Protein AF-A0A369IC56-F1 (afdb_monomer)

Mean predicted aligned error: 10.35 Å

Sequence (53 aa):
MPNAKQSEIAKQFNLSSIPRYVLIGKDGKVFSADAPRPGDPKLRKLFDELLKK

Organism: NCBI:txid2282308

Solvent-accessible surface area (backbone atoms only — not comparable to full-atom values): 3565 Å² total; per-residue (Å²): 130,88,70,86,84,72,45,66,65,42,63,77,67,62,63,77,84,72,100,65,38,65,39,68,45,98,84,74,46,75,78,32,79,74,36,64,55,96,85,39,70,66,41,54,53,54,49,52,63,70,62,70,113

Structure (mmCIF, N/CA/C/O backbone):
data_AF-A0A369IC56-F1
#
_entry.id   AF-A0A369IC56-F1
#
loop_
_atom_site.group_PDB
_atom_site.id
_atom_site.type_symbol
_atom_site.label_atom_id
_atom_site.label_alt_id
_atom_site.label_comp_id
_atom_site.label_asym_id
_atom_site.label_entity_id
_atom_site.label_seq_id
_atom_site.pdbx_PDB_ins_code
_atom_site.Cartn_x
_atom_site.Cartn_y
_atom_site.Cartn_z
_atom_site.occupancy
_atom_site.B_iso_or_equiv
_atom_site.auth_seq_id
_atom_site.auth_comp_id
_atom_site.auth_asym_id
_atom_site.auth_atom_id
_atom_site.pdbx_PDB_model_num
ATOM 1 N N . MET A 1 1 ? 24.288 8.204 -18.554 1.00 48.28 1 MET A N 1
ATOM 2 C CA . MET A 1 1 ? 23.165 8.268 -17.590 1.00 48.28 1 MET A CA 1
ATOM 3 C C . MET A 1 1 ? 23.038 6.901 -16.930 1.00 48.28 1 MET A C 1
ATOM 5 O O . MET A 1 1 ? 23.083 5.924 -17.669 1.00 48.28 1 MET A O 1
ATOM 9 N N . PRO A 1 2 ? 22.981 6.788 -15.591 1.00 44.81 2 PRO A N 1
ATOM 10 C CA . PRO A 1 2 ? 22.932 5.489 -14.931 1.00 44.81 2 PRO A CA 1
ATOM 11 C C . PRO A 1 2 ? 21.569 4.835 -15.185 1.00 44.81 2 PRO A C 1
ATOM 13 O O . PRO A 1 2 ? 20.518 5.410 -14.907 1.00 44.81 2 PRO A O 1
ATOM 16 N N . ASN A 1 3 ? 21.596 3.641 -15.774 1.00 52.59 3 ASN A N 1
ATOM 17 C CA . ASN A 1 3 ? 20.416 2.882 -16.166 1.00 52.59 3 ASN A CA 1
ATOM 18 C C . ASN A 1 3 ? 19.672 2.368 -14.923 1.00 52.59 3 ASN A C 1
ATOM 20 O O . ASN A 1 3 ? 20.054 1.356 -14.342 1.00 52.59 3 ASN A O 1
ATOM 24 N N . ALA A 1 4 ? 18.547 2.995 -14.573 1.00 55.03 4 ALA A N 1
ATOM 25 C CA . ALA A 1 4 ? 17.646 2.575 -13.488 1.00 55.03 4 ALA A CA 1
ATOM 26 C C . ALA A 1 4 ? 17.053 1.148 -13.646 1.00 55.03 4 ALA A C 1
ATOM 28 O O . ALA A 1 4 ? 16.314 0.680 -12.786 1.00 55.03 4 ALA A O 1
ATOM 29 N N . LYS A 1 5 ? 17.377 0.433 -14.734 1.00 53.66 5 LYS A N 1
ATOM 30 C CA . LYS A 1 5 ? 16.899 -0.925 -15.047 1.00 53.66 5 LYS A CA 1
ATOM 31 C C . LYS A 1 5 ? 17.756 -2.064 -14.462 1.00 53.66 5 LYS A C 1
ATOM 33 O O . LYS A 1 5 ? 17.422 -3.223 -14.680 1.00 53.66 5 LYS A O 1
ATOM 38 N N . GLN A 1 6 ? 18.847 -1.772 -13.744 1.00 54.78 6 GLN A N 1
ATOM 39 C CA . GLN A 1 6 ? 19.761 -2.795 -13.197 1.00 54.78 6 GLN A CA 1
ATOM 40 C C . GLN A 1 6 ? 19.696 -2.983 -11.671 1.00 54.78 6 GLN A C 1
ATOM 42 O O . GLN A 1 6 ? 20.551 -3.660 -11.112 1.00 54.78 6 GLN A O 1
ATOM 47 N N . SER A 1 7 ? 18.696 -2.435 -10.975 1.00 63.94 7 SER A N 1
ATOM 48 C CA . SER A 1 7 ? 18.548 -2.710 -9.540 1.00 63.94 7 SER A CA 1
AT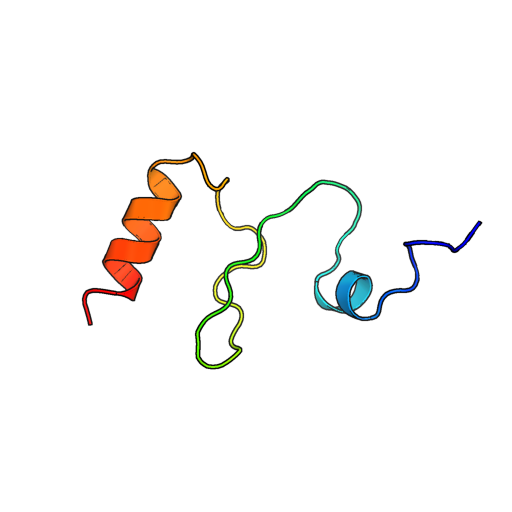OM 49 C C . SER A 1 7 ? 18.059 -4.148 -9.317 1.00 63.94 7 SER A C 1
ATOM 51 O O . SER A 1 7 ? 17.068 -4.563 -9.920 1.00 63.94 7 SER A O 1
ATOM 53 N N . GLU A 1 8 ? 18.723 -4.910 -8.443 1.00 62.78 8 GLU A N 1
ATOM 54 C CA . GLU A 1 8 ? 18.267 -6.243 -8.007 1.00 62.78 8 GLU A CA 1
ATOM 55 C C . GLU A 1 8 ? 16.835 -6.196 -7.469 1.00 62.78 8 GLU A C 1
ATOM 57 O O . GLU A 1 8 ? 16.037 -7.085 -7.752 1.00 62.78 8 GLU A O 1
ATOM 62 N N . ILE A 1 9 ? 16.477 -5.087 -6.821 1.00 65.94 9 ILE A N 1
ATOM 63 C CA . ILE A 1 9 ? 15.129 -4.785 -6.337 1.00 65.94 9 ILE A CA 1
ATOM 64 C C . ILE A 1 9 ? 14.138 -4.758 -7.510 1.00 65.94 9 ILE A C 1
ATOM 66 O O . ILE A 1 9 ? 13.064 -5.350 -7.444 1.00 65.94 9 ILE A O 1
ATOM 70 N N . ALA A 1 10 ? 14.503 -4.139 -8.635 1.00 61.31 10 ALA A N 1
ATOM 71 C CA . ALA A 1 10 ? 13.633 -4.089 -9.808 1.00 61.31 10 ALA A CA 1
ATOM 72 C C . ALA A 1 10 ? 13.363 -5.478 -10.404 1.00 61.31 10 ALA A C 1
ATOM 74 O O . ALA A 1 10 ? 12.247 -5.737 -10.850 1.00 61.31 10 ALA A O 1
ATOM 75 N N . LYS A 1 11 ? 14.348 -6.383 -10.367 1.00 65.25 11 LYS A N 1
ATOM 76 C CA . LYS A 1 11 ? 14.192 -7.771 -10.829 1.00 65.25 11 LYS A CA 1
ATOM 77 C C . LYS A 1 11 ? 13.409 -8.626 -9.833 1.00 65.25 11 LYS A C 1
ATOM 79 O O . LYS A 1 11 ? 12.490 -9.326 -10.237 1.00 65.25 11 LYS A O 1
ATOM 84 N N . GLN A 1 12 ? 13.730 -8.53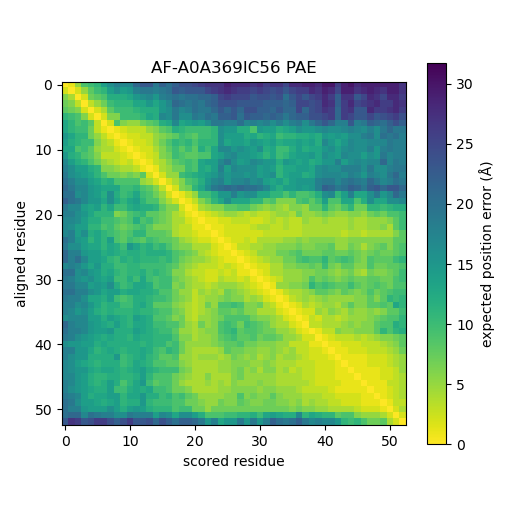5 -8.543 1.00 64.50 12 GLN A N 1
ATOM 85 C CA . GLN A 1 12 ? 13.081 -9.310 -7.479 1.00 64.50 12 GLN A CA 1
ATOM 86 C C . GLN A 1 12 ? 11.592 -8.978 -7.338 1.00 64.50 12 GLN A C 1
ATOM 88 O O . GLN A 1 12 ? 10.781 -9.871 -7.116 1.00 64.50 12 GLN A O 1
ATOM 93 N N . PHE A 1 13 ? 11.221 -7.710 -7.527 1.00 63.94 13 PHE A N 1
ATOM 94 C CA . PHE A 1 13 ? 9.830 -7.252 -7.470 1.00 63.94 13 PHE A CA 1
ATOM 95 C C . PHE A 1 13 ? 9.168 -7.138 -8.851 1.00 63.94 13 PHE A C 1
ATOM 97 O O . PHE A 1 13 ? 8.039 -6.656 -8.966 1.00 63.94 13 PHE A O 1
ATOM 104 N N . ASN A 1 14 ? 9.853 -7.586 -9.910 1.00 63.47 14 ASN A N 1
ATOM 105 C CA . ASN A 1 14 ? 9.366 -7.570 -11.289 1.00 63.47 14 ASN A CA 1
ATOM 106 C C . ASN A 1 14 ? 8.832 -6.183 -11.715 1.00 63.47 14 ASN A C 1
ATOM 108 O O . ASN A 1 14 ? 7.776 -6.065 -12.335 1.00 63.47 14 ASN A O 1
ATOM 112 N N . LEU A 1 15 ? 9.517 -5.103 -11.315 1.00 62.72 15 LEU A N 1
ATOM 113 C CA . LEU A 1 15 ? 9.128 -3.698 -11.507 1.00 62.72 15 LEU A CA 1
ATOM 114 C C . LEU A 1 15 ? 9.256 -3.276 -12.986 1.00 62.72 15 LEU A C 1
ATOM 116 O O . LEU A 1 15 ? 10.072 -2.442 -13.369 1.00 62.72 15 LEU A O 1
ATOM 120 N N . SER A 1 16 ? 8.414 -3.868 -13.830 1.00 60.62 16 SER A N 1
ATOM 121 C CA . SER A 1 16 ? 8.159 -3.498 -15.217 1.00 60.62 16 SER A CA 1
ATOM 122 C C . SER A 1 16 ? 7.252 -2.266 -15.239 1.00 60.62 16 SER A C 1
ATOM 124 O O . SER A 1 16 ? 6.042 -2.387 -15.374 1.00 60.62 16 SER A O 1
ATOM 126 N N . SER A 1 17 ? 7.839 -1.082 -15.043 1.00 58.12 17 SER A N 1
ATOM 127 C CA . SER A 1 17 ? 7.257 0.229 -15.390 1.00 58.12 17 SER A CA 1
ATOM 128 C C . SER A 1 17 ? 5.778 0.459 -15.016 1.00 58.12 17 SER A C 1
ATOM 130 O O . SER A 1 17 ? 4.899 0.186 -15.822 1.00 58.12 17 SER A O 1
ATOM 132 N N . ILE A 1 18 ? 5.551 1.012 -13.818 1.00 60.50 18 ILE A N 1
ATOM 133 C CA . ILE A 1 18 ? 4.432 1.834 -13.286 1.00 60.50 18 ILE A CA 1
ATOM 134 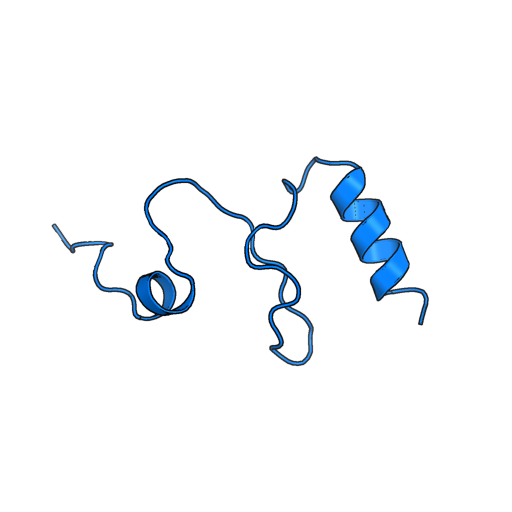C C . ILE A 1 18 ? 4.743 1.956 -11.773 1.00 60.50 18 ILE A C 1
ATOM 136 O O . ILE A 1 18 ? 5.233 0.978 -11.203 1.00 60.50 18 ILE A O 1
ATOM 140 N N . PRO A 1 19 ? 4.546 3.103 -11.088 1.00 64.38 19 PRO A N 1
ATOM 141 C CA . PRO A 1 19 ? 4.768 3.182 -9.642 1.00 64.38 19 PRO A CA 1
ATOM 142 C C . PRO A 1 19 ? 3.819 2.219 -8.913 1.00 64.38 19 PRO A C 1
ATOM 144 O O . PRO A 1 19 ? 2.614 2.464 -8.836 1.00 64.38 19 PRO A O 1
ATOM 147 N N . ARG A 1 20 ? 4.369 1.112 -8.405 1.00 70.38 20 ARG A N 1
ATOM 148 C CA . ARG A 1 20 ? 3.668 0.136 -7.567 1.00 70.38 20 ARG A CA 1
ATOM 149 C C . ARG A 1 20 ? 4.042 0.364 -6.112 1.00 70.38 20 ARG A C 1
ATOM 151 O O . ARG A 1 20 ? 5.203 0.626 -5.800 1.00 70.38 20 ARG A O 1
ATOM 158 N N . TYR A 1 21 ? 3.055 0.292 -5.230 1.00 78.06 21 TYR A N 1
ATOM 159 C CA . TYR A 1 21 ? 3.280 0.386 -3.793 1.00 78.06 21 TYR A CA 1
ATOM 160 C C . TYR A 1 21 ? 3.506 -1.024 -3.258 1.00 78.06 21 TYR A C 1
ATOM 162 O O . TYR A 1 21 ? 2.776 -1.942 -3.616 1.00 78.06 21 TYR A O 1
ATOM 170 N N . VAL A 1 22 ? 4.523 -1.211 -2.422 1.00 77.56 22 VAL A N 1
ATOM 171 C CA . VAL A 1 22 ? 4.832 -2.509 -1.812 1.00 77.56 22 VAL A CA 1
ATOM 172 C C . VA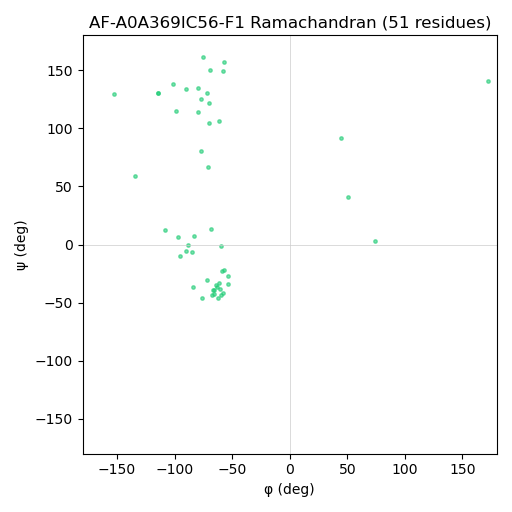L A 1 22 ? 4.615 -2.390 -0.313 1.00 77.56 22 VAL A C 1
ATOM 174 O O . VAL A 1 22 ? 5.103 -1.447 0.309 1.00 77.56 22 VAL A O 1
ATOM 177 N N . LEU A 1 23 ? 3.879 -3.338 0.266 1.00 81.00 23 LEU A N 1
ATOM 178 C CA . LEU A 1 23 ? 3.652 -3.403 1.705 1.00 81.00 23 LEU A CA 1
ATOM 179 C C . LEU A 1 23 ? 4.606 -4.423 2.319 1.00 81.00 23 LEU A C 1
ATOM 181 O O . LEU A 1 23 ? 4.526 -5.619 2.029 1.00 81.00 23 LEU A O 1
ATOM 185 N N . ILE A 1 24 ? 5.516 -3.931 3.156 1.00 81.31 24 ILE A N 1
ATOM 186 C CA . ILE A 1 24 ? 6.547 -4.728 3.820 1.00 81.31 24 ILE A CA 1
ATOM 187 C C . ILE A 1 24 ? 6.271 -4.707 5.320 1.00 81.31 24 ILE A C 1
ATOM 189 O O . ILE A 1 24 ? 6.045 -3.653 5.913 1.00 81.31 24 ILE A O 1
ATOM 193 N N . GLY A 1 25 ? 6.258 -5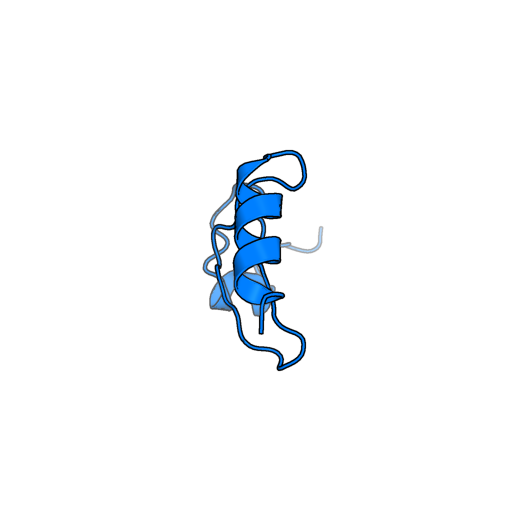.889 5.925 1.00 79.75 25 GLY A N 1
ATOM 194 C CA . GLY A 1 25 ? 6.124 -6.057 7.363 1.00 79.75 25 GLY A CA 1
ATOM 195 C C . GLY A 1 25 ? 7.398 -5.714 8.120 1.00 79.75 25 GLY A C 1
ATOM 196 O O . GLY A 1 25 ? 8.497 -5.789 7.577 1.00 79.75 25 GLY A O 1
ATOM 197 N N . LYS A 1 26 ? 7.258 -5.467 9.424 1.00 80.31 26 LYS A N 1
ATOM 198 C CA . LYS A 1 26 ? 8.390 -5.348 10.362 1.00 80.31 26 LYS A CA 1
ATOM 199 C C . LYS A 1 26 ? 9.350 -6.549 10.332 1.00 80.31 26 LYS A C 1
ATOM 201 O O . LYS A 1 26 ? 10.537 -6.379 10.566 1.00 80.31 26 LYS A O 1
ATOM 206 N N . ASP A 1 27 ? 8.850 -7.729 9.966 1.00 80.19 27 ASP A N 1
ATOM 207 C CA . ASP A 1 27 ? 9.634 -8.966 9.858 1.00 80.19 27 ASP A CA 1
ATOM 208 C C . ASP A 1 27 ? 10.377 -9.095 8.509 1.00 80.19 27 ASP A C 1
ATOM 210 O O . ASP A 1 27 ? 10.889 -10.163 8.180 1.00 80.19 27 ASP A O 1
ATOM 214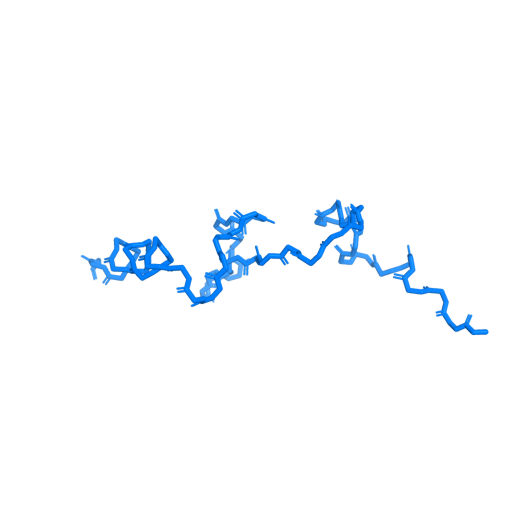 N N . GLY A 1 28 ? 10.367 -8.051 7.670 1.00 76.44 28 GLY A N 1
ATOM 215 C CA . GLY A 1 28 ? 10.971 -8.057 6.332 1.00 76.44 28 GLY A CA 1
ATOM 216 C C . GLY A 1 28 ? 10.183 -8.848 5.280 1.00 76.44 28 GLY A C 1
ATOM 217 O O . GLY A 1 28 ? 10.616 -8.963 4.136 1.00 76.44 28 GLY A O 1
ATOM 218 N N . LYS A 1 29 ? 9.012 -9.390 5.639 1.00 77.94 29 LYS A N 1
ATOM 219 C CA . LYS A 1 29 ? 8.138 -10.125 4.717 1.00 77.94 29 LYS A CA 1
ATOM 220 C C . LYS A 1 29 ? 7.321 -9.173 3.851 1.00 77.94 29 LYS A C 1
ATOM 222 O O . LYS A 1 29 ? 6.715 -8.224 4.347 1.00 77.94 29 LYS A O 1
ATOM 227 N N . VAL A 1 30 ? 7.266 -9.472 2.560 1.00 76.62 30 VAL A N 1
ATOM 228 C CA . VAL A 1 30 ? 6.428 -8.762 1.591 1.00 76.62 30 VAL A CA 1
ATOM 229 C C . VAL A 1 30 ? 5.003 -9.290 1.725 1.00 76.62 30 VAL A C 1
ATOM 231 O O . VAL A 1 30 ? 4.748 -10.457 1.441 1.00 76.62 30 VAL A O 1
ATOM 234 N N . PHE A 1 31 ? 4.079 -8.44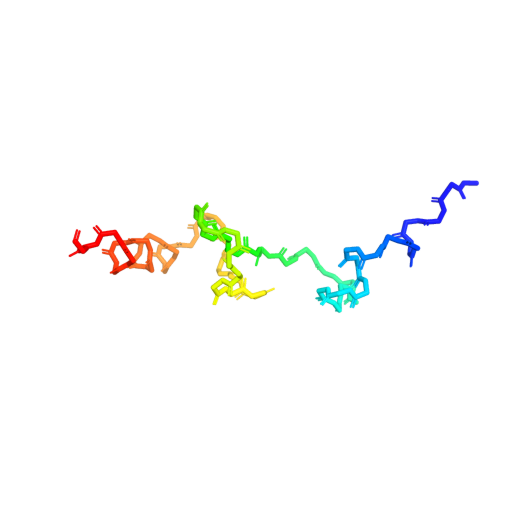4 2.171 1.00 72.44 31 PHE A N 1
ATOM 235 C CA . PHE A 1 31 ? 2.658 -8.791 2.271 1.00 72.44 31 PHE A CA 1
ATOM 236 C C . PHE A 1 31 ? 1.929 -8.587 0.945 1.00 72.44 31 PHE A C 1
ATOM 238 O O . PHE A 1 31 ? 1.049 -9.366 0.596 1.00 72.44 31 PHE A O 1
ATOM 245 N N . SER A 1 32 ? 2.294 -7.543 0.198 1.00 68.62 32 SER A N 1
ATOM 246 C CA . SER A 1 32 ? 1.766 -7.309 -1.143 1.00 68.62 32 SER A CA 1
ATOM 247 C C . SER A 1 32 ? 2.768 -6.535 -1.987 1.00 68.62 32 SER A C 1
ATOM 249 O O . SER A 1 32 ? 3.269 -5.495 -1.558 1.00 68.62 32 SER A O 1
ATOM 251 N N . ALA A 1 33 ? 3.045 -7.040 -3.189 1.00 67.94 33 ALA A N 1
ATOM 252 C CA . ALA A 1 33 ? 3.852 -6.365 -4.205 1.00 67.94 33 ALA A CA 1
ATOM 253 C C . ALA A 1 33 ? 3.033 -5.385 -5.077 1.00 67.94 33 ALA A C 1
ATOM 255 O O . ALA A 1 33 ? 3.611 -4.655 -5.878 1.00 67.94 33 ALA A O 1
ATOM 256 N N . ASP A 1 34 ? 1.706 -5.369 -4.901 1.00 70.56 34 ASP A N 1
ATOM 257 C CA . ASP A 1 34 ? 0.738 -4.501 -5.584 1.00 70.56 34 ASP A CA 1
ATOM 258 C C . ASP A 1 34 ? -0.241 -3.917 -4.552 1.00 70.56 34 ASP A C 1
ATOM 260 O O . ASP A 1 34 ? -1.449 -4.163 -4.546 1.00 70.56 34 ASP A O 1
ATOM 264 N N . ALA A 1 35 ? 0.308 -3.195 -3.580 1.00 74.56 35 ALA A N 1
ATOM 265 C CA . ALA A 1 35 ? -0.475 -2.565 -2.533 1.00 74.56 35 ALA A CA 1
ATOM 266 C C . ALA A 1 35 ? -1.323 -1.402 -3.095 1.00 74.56 35 ALA A C 1
ATOM 268 O O . ALA A 1 35 ? -0.916 -0.726 -4.050 1.00 74.56 35 ALA A O 1
ATOM 269 N N . PRO A 1 36 ? -2.495 -1.125 -2.486 1.00 75.38 36 PRO A N 1
ATOM 270 C CA . PRO A 1 36 ? -3.286 0.053 -2.816 1.00 75.38 36 PRO A CA 1
ATOM 271 C C . PRO A 1 36 ? -2.475 1.339 -2.631 1.00 75.38 36 PRO A C 1
ATOM 273 O O . PRO A 1 36 ? -1.528 1.398 -1.843 1.00 75.38 36 PRO A O 1
ATOM 276 N N . ARG A 1 37 ? -2.880 2.405 -3.328 1.00 77.25 37 ARG A N 1
ATOM 277 C CA . ARG A 1 37 ? -2.244 3.720 -3.178 1.00 77.25 37 ARG A CA 1
ATOM 278 C C . ARG A 1 37 ? -2.312 4.200 -1.717 1.00 77.25 37 ARG A C 1
ATOM 280 O O . ARG A 1 37 ? -3.311 3.938 -1.052 1.00 77.25 37 ARG A O 1
ATOM 287 N N . PRO A 1 38 ? -1.333 4.987 -1.233 1.00 71.75 38 PRO A N 1
ATOM 288 C CA . PRO A 1 38 ? -1.286 5.477 0.149 1.00 71.75 38 PRO A CA 1
ATOM 289 C C . PRO A 1 38 ? -2.502 6.321 0.565 1.00 71.75 38 PRO A C 1
ATOM 291 O O . PRO A 1 38 ? -2.813 6.405 1.749 1.00 71.75 38 PRO A O 1
ATOM 294 N N . GLY A 1 39 ? -3.210 6.921 -0.398 1.00 74.56 39 GLY A N 1
ATOM 295 C CA . GLY A 1 39 ? -4.458 7.651 -0.156 1.00 74.56 39 GLY A CA 1
ATOM 296 C C . GLY A 1 39 ? -5.736 6.810 -0.258 1.00 74.56 39 GLY A C 1
ATOM 297 O O . GLY A 1 39 ? -6.812 7.337 0.008 1.00 74.56 39 GLY A O 1
ATOM 298 N N . ASP A 1 40 ? -5.657 5.539 -0.663 1.00 81.12 40 ASP A N 1
ATOM 299 C CA . ASP A 1 40 ? -6.840 4.692 -0.818 1.00 81.12 40 ASP A CA 1
ATOM 300 C C . ASP A 1 40 ? -7.328 4.223 0.568 1.00 81.12 40 ASP A C 1
ATOM 302 O O . ASP A 1 40 ? -6.554 3.623 1.322 1.00 81.12 40 ASP A O 1
ATOM 306 N N . PRO A 1 41 ? -8.605 4.443 0.936 1.00 83.50 41 PRO A N 1
ATOM 307 C CA . PRO A 1 41 ? -9.163 3.944 2.193 1.00 83.50 41 PRO A CA 1
ATOM 308 C C . PRO A 1 41 ? -9.049 2.419 2.353 1.00 83.50 41 PRO A C 1
ATOM 310 O O . PRO A 1 41 ? -9.051 1.927 3.482 1.00 83.50 41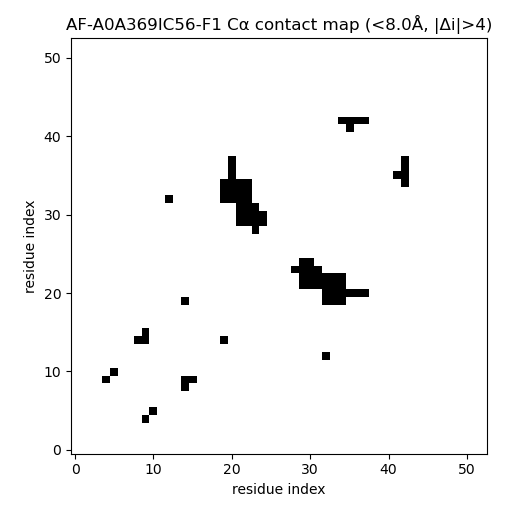 PRO A O 1
ATOM 313 N N . LYS A 1 42 ? -8.900 1.658 1.259 1.00 81.19 42 LYS A N 1
ATOM 314 C CA . LYS A 1 42 ? -8.617 0.214 1.308 1.00 81.19 42 LYS A CA 1
ATOM 315 C C . LYS A 1 42 ? -7.297 -0.102 2.005 1.00 81.19 42 LYS A C 1
ATOM 317 O O . LYS A 1 42 ? -7.213 -1.120 2.682 1.00 81.19 42 LYS A O 1
ATOM 322 N N . LEU A 1 43 ? -6.293 0.768 1.885 1.00 82.12 43 LEU A N 1
ATOM 323 C CA . LEU A 1 43 ? -5.010 0.571 2.552 1.00 82.12 43 LEU A CA 1
ATOM 324 C C . LEU A 1 43 ? -5.154 0.669 4.076 1.00 82.12 43 LEU A C 1
ATOM 326 O O . LEU A 1 43 ? -4.571 -0.134 4.795 1.00 82.12 43 LEU A O 1
ATOM 330 N N . ARG A 1 44 ? -5.981 1.605 4.566 1.00 81.44 44 ARG A N 1
ATOM 331 C CA . ARG A 1 44 ? -6.280 1.729 6.002 1.00 81.44 44 ARG A CA 1
ATOM 332 C C . ARG A 1 44 ? -6.961 0.477 6.545 1.00 81.44 44 ARG A C 1
ATOM 334 O O . ARG A 1 44 ? -6.502 -0.048 7.546 1.00 81.44 44 ARG A O 1
ATOM 341 N N . LYS A 1 45 ? -7.964 -0.057 5.836 1.00 83.19 45 LYS A N 1
ATOM 342 C CA . LYS A 1 45 ? -8.621 -1.323 6.217 1.00 83.19 45 LYS A CA 1
ATOM 343 C C . LYS A 1 45 ? -7.632 -2.487 6.297 1.00 83.19 45 LYS A C 1
ATOM 345 O O . LYS A 1 45 ? -7.690 -3.275 7.230 1.00 83.19 45 LYS A O 1
ATOM 350 N N . LEU A 1 46 ? -6.708 -2.563 5.339 1.00 82.25 46 LEU A N 1
ATOM 351 C CA . LEU A 1 46 ? -5.681 -3.602 5.292 1.00 82.25 46 LEU A CA 1
ATOM 352 C C . LEU A 1 46 ? -4.702 -3.470 6.473 1.00 82.25 46 LEU A C 1
ATOM 354 O O . LEU A 1 46 ? -4.343 -4.470 7.087 1.00 82.25 46 LEU A O 1
ATOM 358 N N . PHE A 1 47 ? -4.320 -2.246 6.853 1.00 82.50 47 PHE A N 1
ATOM 359 C CA . PHE A 1 47 ? -3.548 -2.014 8.078 1.00 82.50 47 PHE A CA 1
ATOM 360 C C . PHE A 1 47 ? -4.336 -2.344 9.346 1.00 82.50 47 PHE A C 1
ATOM 362 O O . PHE A 1 47 ? -3.776 -2.979 10.232 1.00 82.50 47 PHE A O 1
ATOM 369 N N . ASP A 1 48 ? -5.613 -1.969 9.426 1.00 83.56 48 ASP A N 1
ATOM 370 C CA . ASP A 1 48 ? -6.469 -2.293 10.570 1.00 83.56 48 ASP A CA 1
ATOM 371 C C . ASP A 1 48 ? -6.609 -3.811 10.751 1.00 83.56 48 ASP A C 1
ATOM 373 O O . ASP A 1 48 ? -6.587 -4.290 11.879 1.00 83.56 48 ASP A O 1
ATOM 377 N N . GLU A 1 49 ? -6.706 -4.586 9.666 1.00 82.75 49 GLU A N 1
ATOM 378 C CA . GLU A 1 49 ? -6.707 -6.056 9.707 1.00 82.75 49 GLU A CA 1
ATOM 379 C C . GLU A 1 49 ? -5.354 -6.635 10.145 1.00 82.75 49 GLU A C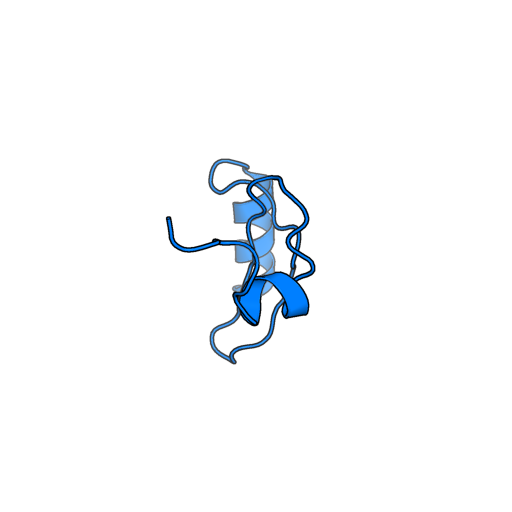 1
ATOM 381 O O . GLU A 1 49 ? -5.315 -7.545 10.972 1.00 82.75 49 GLU A O 1
ATOM 386 N N . LEU A 1 50 ? -4.241 -6.101 9.631 1.00 79.00 50 LEU A N 1
ATOM 387 C CA . LEU A 1 50 ? -2.892 -6.574 9.971 1.00 79.00 50 LEU A CA 1
ATOM 388 C C . LEU A 1 50 ? -2.457 -6.205 11.399 1.00 79.00 50 LEU A C 1
ATOM 390 O O . LEU A 1 50 ? -1.658 -6.927 11.998 1.00 79.00 50 LEU A O 1
ATOM 394 N N . LEU A 1 51 ? -2.948 -5.082 11.931 1.00 79.88 51 LEU A N 1
ATOM 395 C CA . LEU A 1 51 ? -2.615 -4.559 13.260 1.00 79.88 51 LEU A CA 1
ATOM 396 C C . LEU A 1 51 ? -3.622 -4.963 14.343 1.00 79.88 51 LEU A C 1
ATOM 398 O O . LEU A 1 51 ? -3.320 -4.787 15.517 1.00 79.88 51 LEU A O 1
ATOM 402 N N . LYS A 1 52 ? -4.777 -5.543 13.989 1.00 72.69 52 LYS A N 1
ATOM 403 C CA . LYS A 1 52 ? -5.781 -6.067 14.940 1.00 72.69 52 LYS A CA 1
ATOM 404 C C . LYS A 1 52 ? -5.345 -7.310 15.728 1.00 72.69 52 LYS A C 1
ATOM 406 O O . LYS A 1 52 ? -6.191 -7.975 16.325 1.00 72.69 52 LYS A O 1
ATOM 411 N N . LYS A 1 53 ? -4.059 -7.646 15.699 1.00 54.00 53 LYS A N 1
ATOM 412 C CA . LYS A 1 53 ? -3.505 -8.816 16.373 1.00 54.00 53 LYS A CA 1
ATOM 413 C C . LYS A 1 53 ? -3.138 -8.512 17.819 1.00 54.00 53 LYS A C 1
ATOM 415 O O . LYS A 1 53 ? -2.546 -7.438 18.053 1.00 54.00 53 LYS A O 1
#

pLDDT: mean 70.73, std 10.43, range [44.81, 83.56]

Secondary structure (DSSP, 8-state):
---GGG-HHHHHTT--SS--EEEE-TTS-EEEEEEPPTT-HHHHHHHHHHH--

Nearest PDB structures (foldseek):
  2ggv-assembly1_A  TM=3.377E-01  e=1.875E+00  West Nile virus

Foldseek 3Di:
DDDPCPDPVCVVLVVPDDDADWDADPVRDTPDSRADDPPDVVNVVVVCVVVVD

InterPro domains:
  IPR036249 Thioredoxin-like superfamily [SSF52833] (7-52)

Radius of gyration: 13.58 Å; Cα contacts (8 Å, |Δi|>4): 39; chains: 1; bounding box: 32×18×34 Å